Protein AF-A0A1G9NHY7-F1 (afdb_monomer)

Structure (mmCIF, N/CA/C/O backbone):
data_AF-A0A1G9NHY7-F1
#
_entry.id   AF-A0A1G9NHY7-F1
#
loop_
_atom_site.group_PDB
_atom_site.id
_atom_site.type_symbol
_atom_site.label_atom_id
_atom_site.label_alt_id
_atom_site.label_comp_id
_atom_site.label_asym_id
_atom_site.label_entity_id
_atom_site.label_seq_id
_atom_site.pdbx_PDB_ins_code
_atom_site.Cartn_x
_atom_site.Cartn_y
_atom_site.Cartn_z
_atom_site.occupancy
_atom_site.B_iso_or_equiv
_atom_site.auth_seq_id
_atom_site.auth_comp_id
_atom_site.auth_asym_id
_atom_site.auth_atom_id
_atom_site.pdbx_PDB_model_num
ATOM 1 N N . MET A 1 1 ? -11.484 -0.793 21.425 1.00 62.88 1 MET A N 1
ATOM 2 C CA . MET A 1 1 ? -11.597 0.201 20.325 1.00 62.88 1 MET A CA 1
ATOM 3 C C . MET A 1 1 ? -10.346 1.057 20.123 1.00 62.88 1 MET A C 1
ATOM 5 O O . MET A 1 1 ? -9.777 0.970 19.046 1.00 62.88 1 MET A O 1
ATOM 9 N N . LYS A 1 2 ? -9.856 1.822 21.115 1.00 70.31 2 LYS A N 1
ATOM 10 C CA . LYS A 1 2 ? -8.699 2.738 20.937 1.00 70.31 2 LYS A CA 1
ATOM 11 C C . LYS A 1 2 ? -7.421 2.082 20.381 1.00 70.31 2 LYS A C 1
ATOM 13 O O . LYS A 1 2 ? -6.699 2.702 19.611 1.00 70.31 2 LYS A O 1
ATOM 18 N N . GLN A 1 3 ? -7.159 0.820 20.725 1.00 75.25 3 GLN A N 1
ATOM 19 C CA . GLN A 1 3 ? -5.976 0.108 20.231 1.00 75.25 3 GLN A CA 1
ATOM 20 C C . GLN A 1 3 ? -6.041 -0.245 18.738 1.00 75.25 3 GLN A C 1
ATOM 22 O O . GLN A 1 3 ? -5.009 -0.232 18.077 1.00 75.25 3 GLN A O 1
ATOM 27 N N . HIS A 1 4 ? -7.229 -0.519 18.192 1.00 76.81 4 HIS A N 1
ATOM 28 C CA . HIS A 1 4 ? -7.385 -0.806 16.761 1.00 76.81 4 HIS A CA 1
ATOM 29 C C . HIS A 1 4 ? -7.197 0.457 15.925 1.00 76.81 4 HIS A C 1
ATOM 31 O O . HIS A 1 4 ? -6.524 0.411 14.903 1.00 76.81 4 HIS A O 1
ATOM 37 N N . LEU A 1 5 ? -7.703 1.593 16.415 1.00 85.25 5 LEU A N 1
ATOM 38 C CA . LEU A 1 5 ? -7.497 2.890 15.775 1.00 85.25 5 LEU A CA 1
ATOM 39 C C . LEU A 1 5 ? -6.012 3.276 15.755 1.00 85.25 5 LEU A C 1
ATOM 41 O O . LEU A 1 5 ? -5.500 3.681 14.719 1.00 85.25 5 LEU A O 1
ATOM 45 N N . LYS A 1 6 ? -5.295 3.052 16.865 1.00 86.00 6 LYS A N 1
ATOM 46 C CA . LYS A 1 6 ? -3.848 3.297 16.938 1.00 86.00 6 LYS A CA 1
ATOM 47 C C . LYS A 1 6 ? -3.057 2.412 15.966 1.00 86.00 6 LYS A C 1
ATOM 49 O O . LYS A 1 6 ? -2.136 2.894 15.321 1.00 86.00 6 LYS A O 1
ATOM 54 N N . LYS A 1 7 ? -3.433 1.134 15.829 1.00 85.56 7 LYS A N 1
ATOM 55 C CA . LYS A 1 7 ? -2.813 0.213 14.859 1.00 85.56 7 LYS A CA 1
ATOM 56 C C . LYS A 1 7 ? -3.085 0.628 13.411 1.00 85.56 7 LYS A C 1
ATOM 58 O O . LYS A 1 7 ? -2.169 0.591 12.600 1.00 85.56 7 LYS A O 1
ATOM 63 N N . ALA A 1 8 ? -4.312 1.047 13.103 1.00 80.19 8 ALA A N 1
ATOM 64 C CA . ALA A 1 8 ? -4.676 1.528 11.772 1.00 80.19 8 ALA A CA 1
ATOM 65 C C . ALA A 1 8 ? -3.907 2.806 11.401 1.00 80.19 8 ALA A C 1
ATOM 67 O O . ALA A 1 8 ? -3.371 2.900 10.302 1.00 80.19 8 ALA A O 1
ATOM 68 N N . GLN A 1 9 ? -3.784 3.746 12.340 1.00 88.25 9 GLN A N 1
ATOM 69 C CA . GLN A 1 9 ? -3.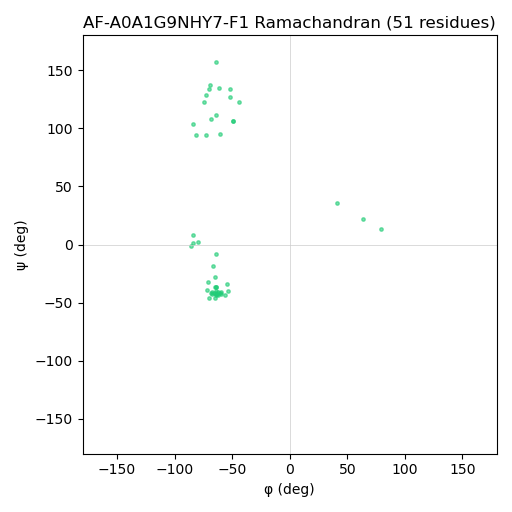045 4.989 12.135 1.00 88.25 9 GLN A CA 1
ATOM 70 C C . GLN A 1 9 ? -1.543 4.738 11.925 1.00 88.25 9 GLN A C 1
ATOM 72 O O . GLN A 1 9 ? -0.980 5.217 10.948 1.00 88.25 9 GLN A O 1
ATOM 7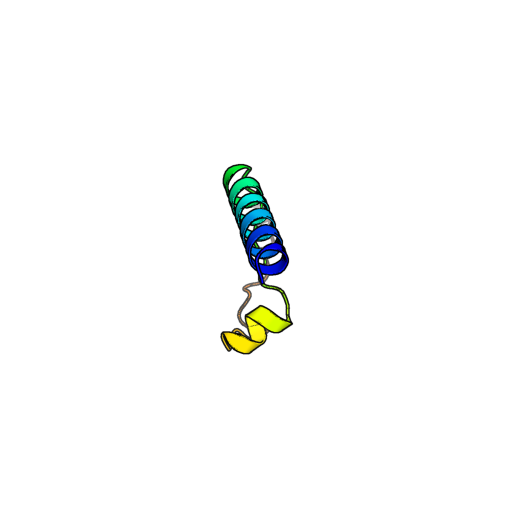7 N N . GLN A 1 10 ? -0.925 3.896 12.761 1.00 91.19 10 GLN A N 1
ATOM 78 C CA . GLN A 1 10 ? 0.476 3.489 12.596 1.00 91.19 10 GLN A CA 1
ATOM 79 C C . GLN A 1 10 ? 0.715 2.793 11.245 1.00 91.19 10 GLN A C 1
ATOM 81 O O . GLN A 1 10 ? 1.708 3.047 10.571 1.00 91.19 10 GLN A O 1
ATOM 86 N N . SER A 1 11 ? -0.203 1.911 10.831 1.00 85.69 11 SER A N 1
ATOM 87 C CA . SER A 1 11 ? -0.110 1.227 9.539 1.00 85.69 11 SER A CA 1
ATOM 88 C C . SER A 1 11 ? -0.214 2.198 8.365 1.00 85.69 11 SER A C 1
ATOM 90 O O . SER A 1 11 ? 0.440 1.974 7.350 1.00 85.69 11 SER A O 1
ATOM 92 N N . LEU A 1 12 ? -1.038 3.241 8.481 1.00 84.12 12 LEU A N 1
ATOM 93 C CA . LEU A 1 12 ? -1.182 4.260 7.449 1.00 84.12 12 LEU A CA 1
ATOM 94 C C . LEU A 1 12 ? 0.078 5.126 7.351 1.00 84.12 12 LEU A C 1
ATOM 96 O O 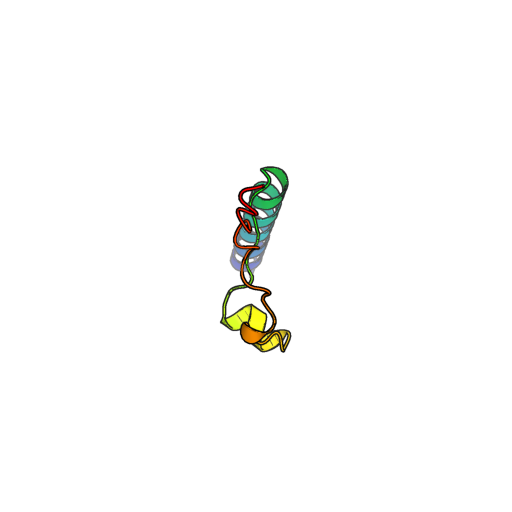. LEU A 1 12 ? 0.586 5.317 6.253 1.00 84.12 12 LEU A O 1
ATOM 100 N N . GLU A 1 13 ? 0.612 5.582 8.484 1.00 89.12 13 GLU A N 1
ATOM 101 C CA . GLU A 1 13 ? 1.864 6.351 8.539 1.00 89.12 13 GLU A CA 1
ATOM 102 C C . GLU A 1 13 ? 3.022 5.581 7.895 1.00 89.12 13 GLU A C 1
ATOM 104 O O . GLU A 1 13 ? 3.749 6.131 7.074 1.00 89.12 13 GLU A O 1
ATOM 109 N N . ASN A 1 14 ? 3.138 4.280 8.174 1.00 86.25 14 ASN A N 1
ATOM 110 C CA . ASN A 1 14 ? 4.169 3.443 7.564 1.00 86.25 14 ASN A CA 1
ATOM 111 C C . ASN A 1 14 ? 4.006 3.323 6.039 1.00 86.25 14 ASN A C 1
ATOM 113 O O . ASN A 1 14 ? 4.993 3.419 5.313 1.00 86.25 14 ASN A O 1
ATOM 117 N N . LYS A 1 15 ? 2.772 3.143 5.540 1.00 82.75 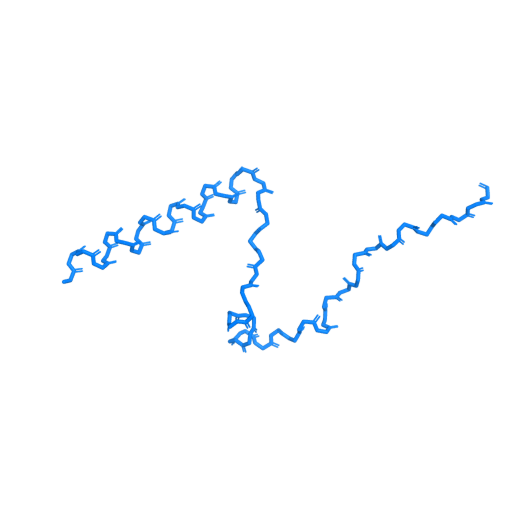15 LYS A N 1
ATOM 118 C CA . LYS A 1 15 ? 2.501 3.094 4.091 1.00 82.75 15 LYS A CA 1
ATOM 119 C C . LYS A 1 15 ? 2.828 4.433 3.412 1.00 82.75 15 LYS A C 1
ATOM 121 O O . LYS A 1 15 ? 3.399 4.440 2.327 1.00 82.75 15 LYS A O 1
ATOM 126 N N . LEU A 1 16 ? 2.500 5.555 4.056 1.00 85.19 16 LEU A N 1
ATOM 127 C CA . LEU A 1 16 ? 2.779 6.898 3.538 1.00 85.19 16 LEU A CA 1
ATOM 128 C C . LEU A 1 16 ? 4.278 7.219 3.520 1.00 85.19 16 LEU A C 1
ATOM 130 O O . LEU A 1 16 ? 4.767 7.759 2.531 1.00 85.19 16 LEU A O 1
ATOM 134 N N . ASN A 1 17 ? 5.013 6.847 4.569 1.00 84.94 17 ASN A N 1
ATOM 135 C CA . ASN A 1 17 ? 6.464 7.023 4.606 1.00 84.94 17 ASN A CA 1
ATOM 136 C C . ASN A 1 17 ? 7.143 6.205 3.501 1.00 84.94 17 ASN A C 1
ATOM 138 O O . ASN A 1 17 ? 7.973 6.745 2.776 1.00 84.94 17 ASN A O 1
ATOM 142 N N . HIS A 1 18 ? 6.713 4.956 3.293 1.00 80.62 18 HIS A N 1
ATOM 143 C CA . HIS A 1 18 ? 7.242 4.107 2.224 1.00 80.62 18 HIS A CA 1
ATOM 144 C C . HIS A 1 18 ? 7.044 4.718 0.825 1.00 80.62 18 HIS A C 1
ATOM 146 O O . HIS A 1 18 ? 7.966 4.698 0.015 1.00 80.62 18 HIS A O 1
ATOM 152 N N . LEU A 1 19 ? 5.884 5.333 0.559 1.00 76.50 19 LEU A N 1
ATOM 153 C CA . LEU A 1 19 ? 5.652 6.091 -0.680 1.00 76.50 19 LEU A CA 1
ATOM 154 C C . LEU A 1 19 ? 6.558 7.318 -0.797 1.00 76.50 19 LEU A C 1
ATOM 156 O O . LEU A 1 19 ? 7.069 7.605 -1.876 1.00 76.50 19 LEU A O 1
ATOM 160 N N . SER A 1 20 ? 6.745 8.056 0.301 1.00 74.94 20 SER A N 1
ATOM 161 C CA . SER A 1 20 ? 7.581 9.263 0.308 1.00 74.94 20 SER A CA 1
ATOM 162 C C . SER A 1 20 ? 9.059 8.961 0.042 1.00 74.94 20 SER A C 1
ATOM 164 O O . SER A 1 20 ? 9.762 9.786 -0.534 1.00 74.94 20 SER A O 1
ATOM 166 N N . GLU A 1 21 ? 9.505 7.756 0.401 1.00 83.12 21 GLU A N 1
ATOM 167 C CA . GLU A 1 21 ? 10.848 7.232 0.134 1.00 83.12 21 GLU A CA 1
ATOM 168 C C . GLU A 1 21 ? 11.010 6.712 -1.309 1.00 83.12 21 GLU A C 1
ATOM 170 O O . GLU A 1 21 ? 12.078 6.223 -1.672 1.00 83.12 21 GLU A O 1
ATOM 175 N N . GLY A 1 22 ? 9.971 6.821 -2.147 1.00 71.31 22 GLY A N 1
ATOM 176 C CA . GLY A 1 22 ? 9.971 6.314 -3.521 1.00 71.31 22 GLY A CA 1
ATOM 177 C C . GLY A 1 22 ? 9.721 4.807 -3.624 1.00 71.31 22 GLY A C 1
ATOM 178 O O . GLY A 1 22 ? 9.945 4.222 -4.682 1.00 71.31 22 GLY A O 1
ATOM 179 N N . GLY A 1 23 ? 9.263 4.168 -2.544 1.00 68.31 23 GLY A N 1
ATOM 180 C CA . GLY A 1 23 ? 8.854 2.769 -2.545 1.00 68.31 23 GLY A CA 1
ATOM 181 C C . GLY A 1 23 ? 7.574 2.555 -3.350 1.00 68.31 23 GLY A C 1
ATOM 182 O O . GLY A 1 23 ? 6.616 3.328 -3.262 1.00 68.31 23 GLY A O 1
ATOM 183 N N . THR A 1 24 ? 7.536 1.487 -4.141 1.00 68.44 24 THR A N 1
ATOM 184 C CA . THR A 1 24 ? 6.331 1.068 -4.853 1.00 68.44 24 THR A CA 1
ATOM 185 C C . THR A 1 24 ? 5.347 0.431 -3.873 1.00 68.44 24 THR A C 1
ATOM 187 O O . THR A 1 24 ? 5.647 -0.570 -3.224 1.00 68.44 24 THR A O 1
ATOM 190 N N . ILE A 1 25 ? 4.129 0.973 -3.780 1.00 65.00 25 ILE A N 1
ATOM 191 C CA . ILE A 1 25 ? 3.022 0.217 -3.186 1.00 65.00 25 ILE A CA 1
ATOM 192 C C . ILE A 1 25 ? 2.483 -0.707 -4.269 1.00 65.00 25 ILE A C 1
ATOM 194 O O . ILE A 1 25 ? 1.634 -0.319 -5.071 1.00 65.00 25 ILE A O 1
ATOM 198 N N . SER A 1 26 ? 2.982 -1.937 -4.291 1.00 66.38 26 SER A N 1
ATOM 199 C CA . SER A 1 26 ? 2.311 -3.010 -5.016 1.00 66.38 26 SER A CA 1
ATOM 200 C C . SER A 1 26 ? 1.021 -3.365 -4.280 1.00 66.38 26 SER A C 1
ATOM 202 O O . SER A 1 26 ? 1.023 -3.524 -3.057 1.00 66.38 26 SER A O 1
ATOM 204 N N . LEU A 1 27 ? -0.082 -3.497 -5.018 1.00 63.81 27 LEU A N 1
ATOM 205 C CA . LEU A 1 27 ? -1.301 -4.088 -4.472 1.00 63.81 27 LEU A CA 1
ATOM 206 C C . LEU A 1 27 ? -0.993 -5.527 -4.055 1.00 63.81 27 LEU A C 1
ATOM 208 O O . LEU A 1 27 ? -0.363 -6.279 -4.804 1.00 63.81 27 LEU A O 1
ATOM 212 N N . THR A 1 28 ? -1.441 -5.925 -2.867 1.00 68.25 28 THR A N 1
ATOM 213 C CA . THR A 1 28 ? -1.471 -7.352 -2.530 1.00 68.25 28 THR A CA 1
ATOM 214 C C . THR A 1 28 ? -2.451 -8.081 -3.456 1.00 68.25 28 THR A C 1
ATOM 216 O O . THR A 1 28 ? -3.361 -7.462 -4.005 1.00 68.25 28 THR A O 1
ATOM 219 N N . LEU A 1 29 ? -2.287 -9.396 -3.642 1.00 62.94 29 LEU A N 1
ATOM 220 C CA . LEU A 1 29 ? -3.193 -10.204 -4.478 1.00 62.94 29 LEU A CA 1
ATOM 221 C C . LEU A 1 29 ? -4.664 -10.043 -4.056 1.00 62.94 29 LEU A C 1
ATOM 223 O O . LEU A 1 29 ? -5.540 -9.897 -4.905 1.00 62.94 29 LEU A O 1
ATOM 227 N N . ASP A 1 30 ? -4.911 -9.991 -2.747 1.00 64.75 30 ASP A N 1
ATOM 228 C CA . ASP A 1 30 ? -6.248 -9.799 -2.185 1.00 64.75 30 ASP A CA 1
ATOM 229 C C . ASP A 1 30 ? -6.802 -8.396 -2.486 1.00 64.75 30 ASP A C 1
ATOM 231 O O . ASP A 1 30 ? -7.973 -8.253 -2.835 1.00 64.75 30 ASP A O 1
ATOM 235 N N . GLU A 1 31 ? -5.970 -7.351 -2.397 1.00 67.12 31 GLU A N 1
ATOM 236 C CA . GLU A 1 31 ? -6.368 -5.980 -2.747 1.00 67.12 31 GLU A CA 1
ATOM 237 C C . GLU A 1 31 ? -6.625 -5.849 -4.258 1.00 67.12 31 GLU A C 1
ATOM 239 O O . GLU A 1 31 ? -7.632 -5.267 -4.655 1.00 67.12 31 GLU A O 1
ATOM 244 N N . ALA A 1 32 ? -5.780 -6.442 -5.107 1.00 68.12 32 ALA A N 1
ATOM 245 C CA . ALA A 1 32 ? -5.957 -6.439 -6.560 1.00 68.12 32 ALA A CA 1
ATOM 246 C C . ALA A 1 32 ? -7.276 -7.113 -6.983 1.00 68.12 32 ALA A C 1
ATOM 248 O O . ALA A 1 32 ? -8.017 -6.561 -7.800 1.00 68.12 32 ALA A O 1
ATOM 249 N N . ALA A 1 33 ? -7.625 -8.241 -6.352 1.00 67.94 3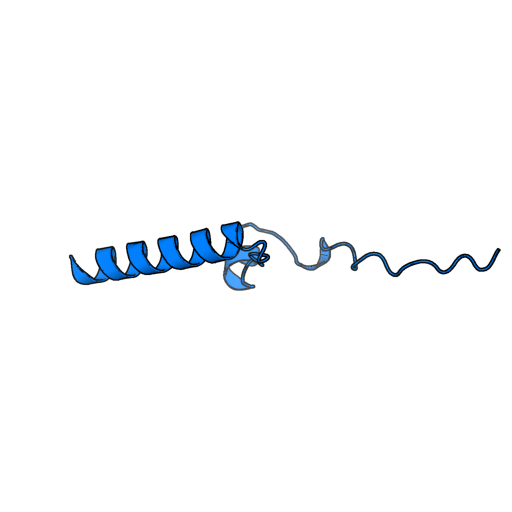3 ALA A N 1
ATOM 250 C CA . ALA A 1 33 ? -8.881 -8.948 -6.595 1.00 67.94 33 ALA A CA 1
ATOM 251 C C . ALA A 1 33 ? -10.122 -8.122 -6.205 1.00 67.94 33 ALA A C 1
ATOM 253 O O . ALA A 1 33 ? -11.130 -8.162 -6.910 1.00 67.94 33 ALA A O 1
ATOM 254 N N . VAL A 1 34 ? -10.057 -7.331 -5.123 1.00 73.69 34 VAL A N 1
ATOM 255 C CA . VAL A 1 34 ? -11.146 -6.413 -4.723 1.00 73.69 34 VAL A CA 1
ATOM 256 C C . VAL A 1 34 ? -11.364 -5.313 -5.762 1.00 73.69 34 VAL A C 1
ATOM 258 O O . VAL A 1 34 ? -12.506 -4.930 -6.020 1.00 73.69 34 VAL A O 1
ATOM 261 N N . TYR A 1 35 ? -10.289 -4.819 -6.375 1.00 65.69 35 TYR A N 1
ATOM 262 C CA . TYR A 1 35 ? -10.361 -3.788 -7.412 1.00 65.69 35 TYR A CA 1
ATOM 263 C C . TYR A 1 35 ? -10.640 -4.343 -8.816 1.00 65.69 35 TYR A C 1
ATOM 265 O O . TYR A 1 35 ? -10.720 -3.563 -9.762 1.00 65.69 35 TYR A O 1
ATOM 273 N N . GLY A 1 36 ? -10.813 -5.663 -8.961 1.00 62.50 36 GLY A N 1
ATOM 274 C CA . GLY A 1 36 ? -11.025 -6.305 -10.260 1.00 62.50 36 GLY A CA 1
ATOM 275 C C . GLY A 1 36 ? -9.829 -6.164 -11.202 1.00 62.50 36 GLY A C 1
ATOM 276 O O . GLY A 1 36 ? -10.004 -6.249 -12.414 1.00 62.50 36 GLY A O 1
ATOM 277 N N . VAL A 1 37 ? -8.636 -5.920 -10.651 1.00 62.81 37 VAL A N 1
ATOM 278 C CA . VAL A 1 37 ? -7.388 -5.854 -11.410 1.00 62.81 37 VAL A CA 1
ATOM 279 C C . VAL A 1 37 ? -6.891 -7.283 -11.562 1.00 62.81 37 VAL A C 1
ATOM 281 O O . VAL A 1 37 ? -6.388 -7.875 -10.605 1.00 62.81 37 VAL A O 1
ATOM 284 N N . ASP A 1 38 ? -7.063 -7.856 -12.749 1.00 61.19 38 ASP A N 1
ATOM 285 C CA . ASP A 1 38 ? -6.392 -9.103 -13.089 1.00 61.19 38 ASP A CA 1
ATOM 286 C C . ASP A 1 38 ? -4.906 -8.786 -13.315 1.00 61.19 38 ASP A C 1
ATOM 288 O O . ASP A 1 38 ? -4.562 -7.854 -14.044 1.00 61.19 38 ASP A O 1
ATOM 292 N N . GLN A 1 39 ? -3.998 -9.521 -12.663 1.00 56.03 39 GLN A N 1
ATOM 293 C CA . GLN A 1 39 ? -2.557 -9.289 -12.831 1.00 56.03 39 GLN A CA 1
ATOM 294 C C . GLN A 1 39 ? -2.085 -9.565 -14.270 1.00 56.03 39 GLN A C 1
ATOM 296 O O . GLN A 1 39 ? -0.950 -9.250 -14.612 1.00 56.03 39 GLN A O 1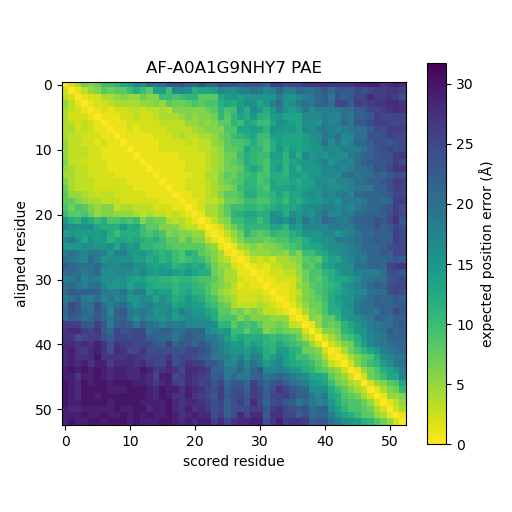
ATOM 301 N N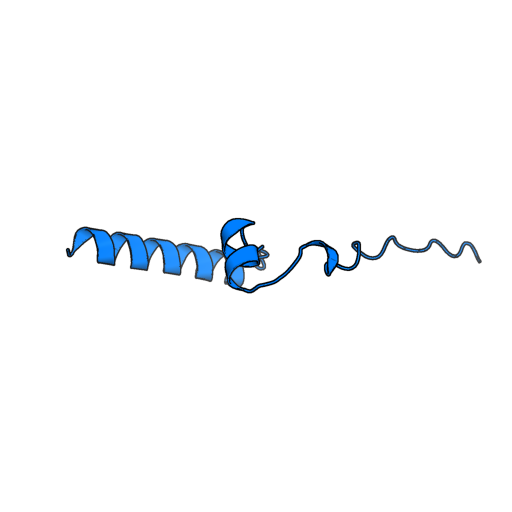 . SER A 1 40 ? -2.956 -10.117 -15.115 1.00 55.00 40 SER A N 1
ATOM 302 C CA . SER A 1 40 ? -2.766 -10.249 -16.557 1.00 55.00 40 SER A CA 1
ATOM 303 C C . SER A 1 40 ? -2.741 -8.910 -17.317 1.00 55.00 40 SER A C 1
ATOM 305 O O . SER A 1 40 ? -2.184 -8.876 -18.412 1.00 55.00 40 SER A O 1
ATOM 307 N N . ASP A 1 41 ? -3.246 -7.812 -16.735 1.00 55.69 41 ASP A N 1
ATOM 308 C CA . ASP A 1 41 ? -3.147 -6.452 -17.300 1.00 55.69 41 ASP A CA 1
ATOM 309 C C . ASP A 1 41 ? -1.834 -5.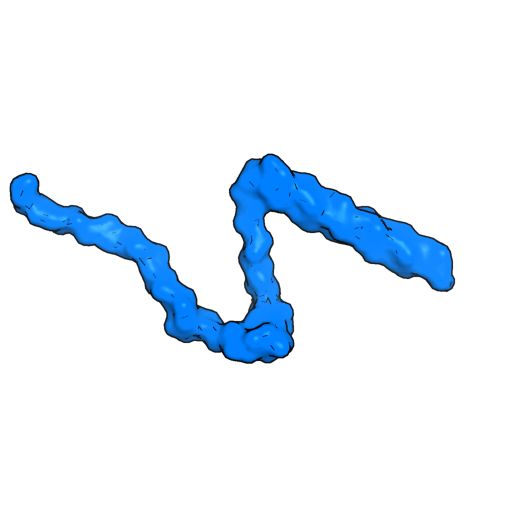734 -16.928 1.00 55.69 41 ASP A C 1
ATOM 311 O O . ASP A 1 41 ? -1.585 -4.606 -17.369 1.00 55.69 41 ASP A O 1
ATOM 315 N N . PHE A 1 42 ? -0.957 -6.365 -16.134 1.00 57.28 42 PHE A N 1
ATOM 316 C CA . PHE A 1 42 ? 0.416 -5.883 -16.018 1.00 57.28 42 PHE A CA 1
ATOM 317 C C . PHE A 1 42 ? 1.114 -6.122 -17.354 1.00 57.28 42 PHE A C 1
ATOM 319 O O . PHE A 1 42 ? 1.444 -7.254 -17.708 1.00 57.28 42 PHE A O 1
ATOM 326 N N . LEU A 1 43 ? 1.370 -5.035 -18.085 1.00 53.94 43 LEU A N 1
ATOM 327 C CA . LEU A 1 43 ? 2.359 -5.056 -19.152 1.00 53.94 43 LEU A CA 1
ATOM 328 C C . LEU A 1 43 ? 3.657 -5.618 -18.549 1.00 53.94 43 LEU A C 1
ATOM 330 O O . LEU A 1 43 ? 4.080 -5.124 -17.495 1.00 53.94 43 LEU A O 1
ATOM 334 N N . PRO A 1 44 ? 4.265 -6.665 -19.144 1.00 58.31 44 PRO A N 1
ATOM 335 C CA . PRO A 1 44 ? 5.570 -7.123 -18.695 1.00 58.31 44 PRO A CA 1
ATOM 336 C C . PRO A 1 44 ? 6.490 -5.904 -18.666 1.00 58.31 44 PRO A C 1
ATOM 338 O O . PRO A 1 44 ? 6.436 -5.085 -19.587 1.00 58.31 44 PRO A O 1
ATOM 341 N N . ALA A 1 45 ? 7.255 -5.751 -17.577 1.00 57.06 45 ALA A N 1
ATOM 342 C CA . ALA A 1 45 ? 8.265 -4.702 -17.467 1.00 57.06 45 ALA A CA 1
ATOM 343 C C . ALA A 1 45 ? 9.014 -4.661 -18.794 1.00 57.06 45 ALA A C 1
ATOM 345 O O . ALA A 1 45 ? 9.455 -5.725 -19.227 1.00 57.06 45 ALA A O 1
ATOM 346 N N . GLU A 1 46 ? 9.030 -3.498 -19.455 1.00 60.81 46 GLU A N 1
ATOM 347 C CA . GLU A 1 46 ? 9.564 -3.372 -20.808 1.00 60.81 46 GLU A CA 1
ATOM 348 C C . GLU A 1 46 ? 10.936 -4.041 -20.841 1.00 60.81 46 GLU A C 1
ATOM 350 O O . GLU A 1 46 ? 11.890 -3.572 -20.222 1.00 60.81 46 GLU A O 1
ATOM 355 N N . GLU A 1 47 ? 10.993 -5.218 -21.462 1.00 59.47 47 GLU A N 1
ATOM 356 C CA . GLU A 1 47 ? 12.246 -5.893 -21.723 1.00 59.47 47 GLU A CA 1
ATOM 357 C C . GLU A 1 47 ? 12.951 -4.939 -22.682 1.00 59.47 47 GLU A C 1
ATOM 359 O O . GLU A 1 47 ? 12.426 -4.691 -23.771 1.00 59.47 47 GLU A O 1
ATOM 364 N N . GLU A 1 48 ? 14.034 -4.293 -22.228 1.00 64.12 48 GLU A N 1
ATOM 365 C CA . GLU A 1 48 ? 14.830 -3.402 -23.069 1.00 64.12 48 GLU A CA 1
ATOM 366 C C . GLU A 1 48 ? 15.122 -4.155 -24.363 1.00 64.12 48 GLU A C 1
ATOM 368 O O . GLU A 1 48 ? 15.881 -5.127 -24.382 1.00 64.12 48 GLU A O 1
ATOM 373 N N . VAL A 1 49 ? 14.449 -3.753 -25.440 1.00 63.62 49 VAL A N 1
ATOM 374 C CA . VAL A 1 49 ? 14.690 -4.334 -26.748 1.00 63.62 49 VAL A CA 1
ATOM 375 C C . VAL A 1 49 ? 16.036 -3.770 -27.172 1.00 63.62 49 VAL A C 1
ATOM 377 O O . VAL A 1 49 ? 16.110 -2.643 -27.657 1.00 63.62 49 VAL A O 1
ATOM 380 N N . ASP A 1 50 ? 17.105 -4.521 -26.906 1.00 63.59 50 ASP A N 1
ATOM 381 C CA . ASP A 1 50 ? 18.432 -4.269 -27.461 1.00 63.59 50 ASP A CA 1
ATOM 382 C C . ASP A 1 50 ? 18.307 -4.357 -28.984 1.00 63.59 50 ASP A C 1
ATOM 384 O O . ASP A 1 50 ? 18.266 -5.442 -29.573 1.00 63.59 50 ASP A O 1
ATOM 388 N N . ASP A 1 51 ? 18.128 -3.201 -29.621 1.00 64.62 51 ASP A N 1
ATOM 389 C CA . ASP A 1 51 ? 17.908 -3.106 -31.056 1.00 64.62 51 ASP A CA 1
ATOM 390 C C . ASP A 1 51 ? 19.210 -3.117 -31.855 1.00 64.62 51 ASP A C 1
ATOM 392 O O . ASP A 1 51 ? 19.135 -2.954 -33.063 1.00 64.62 51 ASP A O 1
ATOM 396 N N . GLY A 1 52 ? 20.370 -3.379 -31.236 1.00 62.12 52 GLY A N 1
ATOM 397 C CA . GLY A 1 52 ? 21.602 -3.836 -31.890 1.00 62.12 52 GLY A CA 1
ATOM 398 C C . GLY A 1 52 ? 21.961 -3.187 -33.238 1.00 62.12 52 GLY A C 1
ATOM 399 O O . GLY A 1 52 ? 22.471 -3.884 -34.124 1.00 62.12 52 GLY A O 1
ATOM 400 N N . ARG A 1 53 ? 21.683 -1.890 -33.423 1.00 51.56 53 ARG A N 1
ATOM 401 C CA . ARG A 1 53 ? 21.969 -1.112 -34.639 1.00 51.56 53 ARG A CA 1
ATOM 402 C C . ARG A 1 53 ? 22.943 0.024 -34.377 1.00 51.56 53 ARG A C 1
ATOM 404 O O . ARG A 1 53 ? 22.805 0.718 -33.351 1.00 51.56 53 ARG A O 1
#

Foldseek 3Di:
DVVVVVVVVVVVVVVVVCVVVVHDPDQDPVRCVVVVNDCVPPDPPPPPPPPVD

Solvent-accessible surface area (backbone atoms only — not comparable to full-atom values): 3493 Å² total; per-residue (Å²): 113,72,68,59,56,52,51,52,51,54,53,48,53,53,54,51,50,40,46,75,74,70,46,82,84,73,72,50,73,72,56,27,57,75,70,68,50,59,77,82,75,55,72,73,76,80,71,81,76,81,72,90,123

pLDDT: mean 70.31, std 10.88, range [51.56, 91.19]

Secondary structu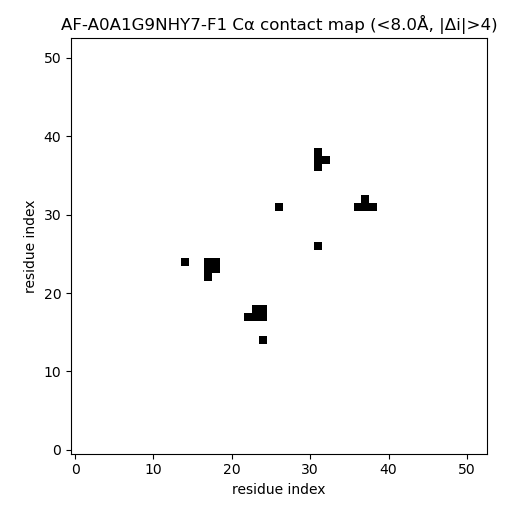re (DSSP, 8-state):
-HHHHHHHHHHHHHHHHHHHTT---PPPHHHHHHTT--GGGS-----------

Sequence (53 aa):
MKQHLKKAQQSLENKLNHLSEGGTISLTLDEAAVYGVDQSDFLPAEEEVDDGR

Organism: NCBI:txid990371

Mean predicted aligned error: 14.17 Å

Radius of gyration: 17.59 Å; Cα contacts (8 Å, |Δi|>4): 11; chains: 1; bounding box: 34×20×56 Å